Protein AF-A0A857VBB2-F1 (afdb_monomer)

Mean predicted aligned error: 8.98 Å

pLDDT: mean 72.9, std 13.04, range [42.09, 91.19]

Foldseek 3Di:
DDDDDDPPFDWAKEAEAAVPDDHFDIDTFTFFAQDDDTPDPDDQDFFFFADPPGTDPDGDDSVPDGDHPYHGYTYTD

Structure (mmCIF, N/CA/C/O backbone):
data_AF-A0A857VBB2-F1
#
_entry.id   AF-A0A857VBB2-F1
#
loop_
_atom_site.group_PDB
_atom_site.id
_atom_site.type_symbol
_atom_site.label_atom_id
_atom_site.label_alt_id
_atom_site.label_comp_id
_atom_site.label_asym_id
_atom_site.label_entity_id
_atom_site.label_seq_id
_atom_site.pdbx_PDB_ins_code
_atom_site.Cartn_x
_atom_site.Cartn_y
_atom_site.Cartn_z
_atom_site.occupancy
_atom_site.B_iso_or_equiv
_atom_site.auth_seq_id
_atom_site.auth_comp_id
_atom_site.auth_asym_id
_atom_site.auth_atom_id
_atom_site.pdbx_PDB_model_num
ATOM 1 N N . MET A 1 1 ? -26.259 -4.282 31.937 1.00 48.94 1 MET A N 1
ATOM 2 C CA . MET A 1 1 ? -25.130 -3.426 31.523 1.00 48.94 1 MET A CA 1
ATOM 3 C C . MET A 1 1 ? -24.841 -3.738 30.064 1.00 48.94 1 MET A C 1
ATOM 5 O O . MET A 1 1 ? -24.434 -4.854 29.776 1.00 48.94 1 MET A O 1
ATOM 9 N N . THR A 1 2 ? -25.155 -2.832 29.143 1.00 54.62 2 THR A N 1
ATOM 10 C CA . THR A 1 2 ? -24.928 -3.016 27.701 1.00 54.62 2 THR A CA 1
ATOM 11 C C . THR A 1 2 ? -23.645 -2.292 27.311 1.00 54.62 2 THR A C 1
ATOM 13 O O . THR A 1 2 ? -23.553 -1.074 27.440 1.00 54.62 2 THR A O 1
ATOM 16 N N . LEU A 1 3 ? -22.635 -3.053 26.890 1.00 46.44 3 LEU A N 1
ATOM 17 C CA . LEU A 1 3 ? -21.380 -2.517 26.375 1.00 46.44 3 LEU A CA 1
ATOM 18 C C . LEU A 1 3 ? -21.562 -2.243 24.880 1.00 46.44 3 LEU A C 1
ATOM 20 O O . LEU A 1 3 ? -21.756 -3.172 24.100 1.00 46.44 3 LEU A O 1
ATOM 24 N N . TYR A 1 4 ? -21.509 -0.975 24.487 1.00 53.94 4 T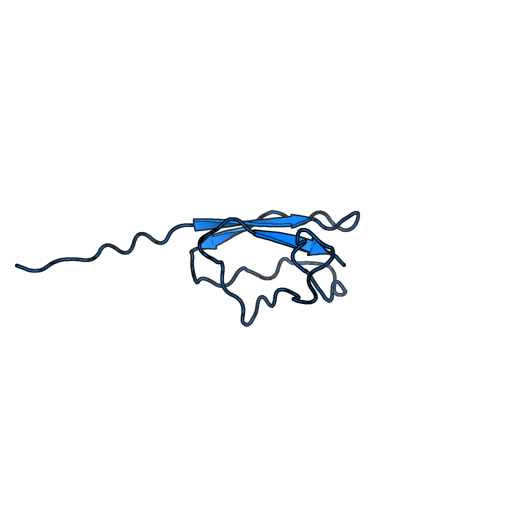YR A N 1
ATOM 25 C CA . TYR A 1 4 ? -21.474 -0.593 23.081 1.00 53.94 4 TYR A CA 1
ATOM 26 C C . TYR A 1 4 ? -20.011 -0.524 22.646 1.00 53.94 4 TYR A C 1
ATOM 28 O O . TYR A 1 4 ? -19.265 0.344 23.093 1.00 53.94 4 TYR A O 1
ATOM 36 N N . ALA A 1 5 ? -19.585 -1.463 21.803 1.00 42.09 5 ALA A N 1
ATOM 37 C CA . ALA A 1 5 ? -18.286 -1.379 21.152 1.00 42.09 5 ALA A CA 1
ATOM 38 C C . ALA A 1 5 ? -18.373 -0.342 20.024 1.00 42.09 5 ALA A C 1
ATOM 40 O O . ALA A 1 5 ? -19.035 -0.569 19.010 1.00 42.09 5 ALA A O 1
ATOM 41 N N . GLN A 1 6 ? -17.719 0.804 20.209 1.00 56.78 6 GLN A N 1
ATOM 42 C CA . GLN A 1 6 ? -17.509 1.774 19.141 1.00 56.78 6 GLN A CA 1
ATOM 43 C C . GLN A 1 6 ? -16.246 1.363 18.378 1.00 56.78 6 GLN A C 1
ATOM 45 O O . GLN A 1 6 ? -15.127 1.606 18.824 1.00 56.78 6 GLN A O 1
ATOM 50 N N . TRP A 1 7 ? -16.426 0.692 17.242 1.00 64.44 7 TRP A N 1
ATOM 51 C CA . TRP A 1 7 ? -15.324 0.312 16.360 1.00 64.44 7 TRP A CA 1
ATOM 52 C C . TRP A 1 7 ? -14.860 1.545 15.588 1.00 64.44 7 TRP A C 1
ATOM 54 O O . TRP A 1 7 ? -15.376 1.861 14.517 1.00 64.44 7 TRP A O 1
ATOM 64 N N . GLN A 1 8 ? -13.912 2.282 16.159 1.00 70.12 8 GLN A N 1
ATOM 65 C CA . GLN A 1 8 ? -13.226 3.343 15.438 1.00 70.12 8 GLN A CA 1
ATOM 66 C C . GLN A 1 8 ? -12.180 2.675 14.542 1.00 70.12 8 GLN A C 1
ATOM 68 O O . GLN A 1 8 ? -11.181 2.152 15.026 1.00 70.12 8 GLN A O 1
ATOM 73 N N . VAL A 1 9 ? -12.462 2.594 13.241 1.00 74.94 9 VAL A N 1
ATOM 74 C CA . VAL A 1 9 ? -11.565 1.933 12.290 1.00 74.94 9 VAL A CA 1
ATOM 75 C C . VAL A 1 9 ? -10.301 2.777 12.139 1.00 74.94 9 VAL A C 1
ATOM 77 O O . VAL A 1 9 ? -10.369 3.940 11.740 1.00 74.94 9 VAL A O 1
ATOM 80 N N . ASN A 1 10 ? -9.147 2.201 12.480 1.00 84.94 10 ASN A N 1
ATOM 81 C CA . ASN A 1 10 ? -7.857 2.845 12.260 1.00 84.94 10 ASN A CA 1
ATOM 82 C C . ASN A 1 10 ? -7.603 2.989 10.759 1.00 84.94 10 ASN A C 1
ATOM 84 O O . ASN A 1 10 ? -7.800 2.043 10.001 1.00 84.94 10 ASN A O 1
ATOM 88 N N . ASN A 1 11 ? -7.137 4.162 10.345 1.00 87.12 11 ASN A N 1
ATOM 89 C CA . ASN A 1 11 ? -6.712 4.411 8.975 1.00 87.12 11 ASN A CA 1
ATOM 90 C C . ASN A 1 11 ? -5.193 4.323 8.891 1.00 87.12 11 ASN A C 1
ATOM 92 O O . ASN A 1 11 ? -4.499 4.799 9.788 1.00 87.12 11 ASN A O 1
ATOM 96 N N . TYR A 1 12 ? -4.701 3.753 7.800 1.00 91.19 12 TYR A N 1
ATOM 97 C CA . TYR A 1 12 ? -3.281 3.608 7.519 1.00 91.19 12 TYR A CA 1
ATOM 98 C C . TYR A 1 12 ? -2.961 4.141 6.131 1.00 91.19 12 TYR A C 1
ATOM 100 O O . TYR A 1 12 ? -3.828 4.197 5.252 1.00 91.19 12 TYR A O 1
ATOM 108 N N . THR A 1 13 ? -1.707 4.529 5.932 1.00 89.81 13 THR A N 1
ATOM 109 C CA . THR A 1 13 ? -1.254 5.118 4.675 1.00 89.81 13 THR A CA 1
ATOM 110 C C . THR A 1 13 ? -0.591 4.058 3.806 1.00 89.81 13 THR A C 1
ATOM 112 O O . THR A 1 13 ? 0.339 3.363 4.223 1.00 89.81 13 THR A O 1
ATOM 115 N N . LEU A 1 14 ? -1.098 3.921 2.584 1.00 87.25 14 LEU A N 1
ATOM 116 C CA . LEU A 1 14 ? -0.541 3.091 1.533 1.00 87.25 14 LEU A CA 1
ATOM 117 C C . LEU A 1 14 ? 0.242 3.988 0.573 1.00 87.25 14 LEU A C 1
ATOM 119 O O . LEU A 1 14 ? -0.343 4.732 -0.217 1.00 87.25 14 LEU A O 1
ATOM 123 N N . HIS A 1 15 ? 1.563 3.913 0.677 1.00 85.94 15 HIS A N 1
ATOM 124 C CA . HIS A 1 15 ? 2.491 4.655 -0.162 1.00 85.94 15 HIS A CA 1
ATOM 125 C C . HIS A 1 15 ? 2.807 3.888 -1.441 1.00 85.94 15 HIS A C 1
ATOM 127 O O . HIS A 1 15 ? 3.034 2.675 -1.399 1.00 85.94 15 HIS A O 1
ATOM 133 N N . PHE A 1 16 ? 2.893 4.599 -2.561 1.00 81.62 16 PHE A N 1
ATOM 134 C CA . PHE A 1 16 ? 3.217 4.019 -3.862 1.00 81.62 16 PHE A CA 1
ATOM 135 C C . PHE A 1 16 ? 4.508 4.631 -4.415 1.00 81.62 16 PHE A C 1
ATOM 137 O O . PHE A 1 16 ? 4.524 5.770 -4.868 1.00 81.62 16 PHE A O 1
ATOM 144 N N . ASP A 1 17 ? 5.596 3.863 -4.413 1.00 79.44 17 ASP A N 1
ATOM 145 C CA . ASP A 1 17 ? 6.876 4.277 -4.993 1.00 79.44 17 ASP A CA 1
ATOM 146 C C . ASP A 1 17 ? 7.087 3.570 -6.336 1.00 79.44 17 ASP A C 1
ATOM 148 O O . ASP A 1 17 ? 7.353 2.370 -6.426 1.00 79.44 17 ASP A O 1
ATOM 152 N N . SER A 1 18 ? 6.977 4.337 -7.414 1.00 71.31 18 SER A N 1
ATOM 153 C CA . SER A 1 18 ? 7.108 3.836 -8.774 1.00 71.31 18 SER A CA 1
ATOM 154 C C . SER A 1 18 ? 8.546 3.636 -9.268 1.00 71.31 18 SER A C 1
ATOM 156 O O . SER A 1 18 ? 8.731 3.327 -10.446 1.00 71.31 18 SER A O 1
ATOM 158 N N . LYS A 1 19 ? 9.570 3.832 -8.422 1.00 67.25 19 LYS A N 1
ATOM 159 C CA . LYS A 1 19 ? 11.002 3.664 -8.748 1.00 67.25 19 LYS A CA 1
ATOM 160 C C . LYS A 1 19 ? 11.427 4.251 -10.106 1.00 67.25 19 LYS A C 1
ATOM 162 O O . LYS A 1 19 ? 12.278 3.693 -10.791 1.00 67.25 19 LYS A O 1
ATOM 167 N N . GLY A 1 20 ? 10.863 5.404 -10.476 1.00 61.91 20 GLY A N 1
ATOM 168 C CA . GLY A 1 20 ? 11.158 6.110 -11.732 1.00 61.91 20 GLY A CA 1
ATOM 169 C C . GLY A 1 20 ? 10.050 6.060 -12.791 1.00 61.91 20 GLY A C 1
ATOM 170 O O . GLY A 1 20 ? 10.233 6.615 -13.871 1.00 61.91 20 GLY A O 1
ATOM 171 N N . GLY A 1 21 ? 8.911 5.425 -12.500 1.00 62.75 21 GLY A N 1
ATOM 172 C CA . GLY A 1 21 ? 7.703 5.495 -13.328 1.00 62.75 21 GLY A CA 1
ATOM 173 C C . GLY A 1 21 ? 6.788 6.688 -13.006 1.00 62.75 21 GLY A C 1
ATOM 174 O O . GLY A 1 21 ? 7.205 7.693 -12.436 1.00 62.75 21 GLY A O 1
ATOM 175 N N . SER A 1 22 ? 5.505 6.578 -13.370 1.00 65.75 22 SER A N 1
ATOM 176 C CA . SER A 1 22 ? 4.468 7.571 -13.051 1.00 65.75 22 SER A CA 1
ATOM 177 C C . SER A 1 22 ? 4.319 7.782 -11.542 1.00 65.75 22 SER A C 1
ATOM 179 O O . SER A 1 22 ? 4.279 6.817 -10.780 1.00 65.75 22 SER A O 1
ATOM 181 N N . ASN A 1 23 ? 4.221 9.039 -11.107 1.00 69.69 23 ASN A N 1
ATOM 182 C CA . ASN A 1 23 ? 3.993 9.363 -9.703 1.00 69.69 23 ASN A CA 1
ATOM 183 C C . ASN A 1 23 ? 2.560 8.975 -9.314 1.00 69.69 23 ASN A C 1
ATOM 185 O O . ASN A 1 23 ? 1.609 9.374 -9.990 1.00 69.69 23 ASN A O 1
ATOM 189 N N . VAL A 1 24 ? 2.408 8.190 -8.252 1.00 77.12 24 VAL A N 1
ATOM 190 C CA . VAL A 1 24 ? 1.112 7.678 -7.799 1.00 77.12 24 VAL A CA 1
ATOM 191 C C . VAL A 1 24 ? 0.799 8.324 -6.454 1.00 77.12 24 VAL A C 1
ATOM 193 O O . VAL A 1 24 ? 1.644 8.264 -5.566 1.00 77.12 24 VAL A O 1
ATOM 196 N N . PRO A 1 25 ? -0.372 8.957 -6.280 1.00 82.00 25 PRO A N 1
ATOM 197 C CA . PRO A 1 25 ? -0.721 9.549 -4.999 1.00 82.00 25 PRO A CA 1
ATOM 198 C C . PRO A 1 25 ? -0.934 8.465 -3.941 1.00 82.00 25 PRO A C 1
ATOM 200 O O . PRO A 1 25 ? -1.553 7.430 -4.208 1.00 82.00 25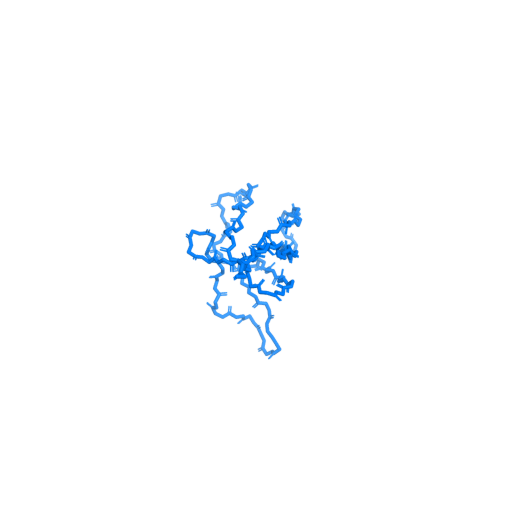 PRO A O 1
ATOM 203 N N . ASP A 1 26 ? -0.451 8.743 -2.734 1.00 86.88 26 ASP A N 1
ATOM 204 C CA . ASP A 1 26 ? -0.668 7.900 -1.563 1.00 86.88 26 ASP A CA 1
ATOM 205 C C . ASP A 1 26 ? -2.161 7.764 -1.250 1.00 86.88 26 ASP A C 1
ATOM 207 O O . ASP A 1 26 ? -2.958 8.678 -1.486 1.00 86.88 26 ASP A O 1
ATOM 211 N N . GLN A 1 27 ? -2.546 6.621 -0.686 1.00 86.94 27 GLN A N 1
ATOM 212 C CA . GLN A 1 27 ? -3.926 6.358 -0.295 1.00 86.94 27 GLN A CA 1
ATOM 213 C C . GLN A 1 27 ? -4.050 6.144 1.203 1.00 86.94 27 GLN A C 1
ATOM 215 O O . GLN A 1 27 ? -3.339 5.338 1.793 1.00 86.94 27 GLN A O 1
ATOM 220 N N . THR A 1 28 ? -5.023 6.809 1.815 1.00 89.31 28 THR A N 1
ATOM 221 C CA . THR A 1 28 ? -5.428 6.524 3.190 1.00 89.31 28 THR A CA 1
ATOM 222 C C . THR A 1 28 ? -6.527 5.471 3.168 1.00 89.31 28 THR A C 1
ATOM 224 O O . THR A 1 28 ? -7.620 5.715 2.658 1.00 89.31 28 THR A O 1
ATOM 227 N N . VAL A 1 29 ? -6.233 4.290 3.707 1.00 88.12 29 VAL A N 1
ATOM 228 C CA . VAL A 1 29 ? -7.131 3.135 3.680 1.00 88.12 29 VAL A CA 1
ATOM 229 C C . VAL A 1 29 ? -7.399 2.677 5.106 1.00 88.12 29 VAL A C 1
ATOM 231 O O . VAL A 1 29 ? -6.491 2.530 5.923 1.00 88.12 29 VAL A O 1
ATOM 234 N N . ALA A 1 30 ? -8.672 2.456 5.407 1.00 88.75 30 ALA A N 1
ATOM 235 C CA . ALA A 1 30 ? -9.112 1.873 6.663 1.00 88.75 30 ALA A CA 1
ATOM 236 C C . ALA A 1 30 ? -8.544 0.457 6.852 1.00 88.75 30 ALA A C 1
ATOM 238 O O . ALA A 1 30 ? -8.438 -0.320 5.902 1.00 88.75 30 ALA A O 1
ATOM 239 N N . PHE A 1 31 ? -8.227 0.094 8.091 1.00 86.50 31 PHE A N 1
ATOM 240 C CA . PHE A 1 31 ? -7.816 -1.255 8.459 1.00 86.50 31 PHE A CA 1
ATOM 241 C C . PHE A 1 31 ? -8.825 -2.294 7.970 1.00 86.50 31 PHE A C 1
ATOM 243 O O . PHE A 1 31 ? -10.026 -2.163 8.212 1.00 86.50 31 PHE A O 1
ATOM 250 N N . GLY A 1 32 ? -8.341 -3.331 7.284 1.00 84.44 32 GLY A N 1
ATOM 251 C CA . GLY A 1 32 ? -9.198 -4.383 6.738 1.00 84.44 32 GLY A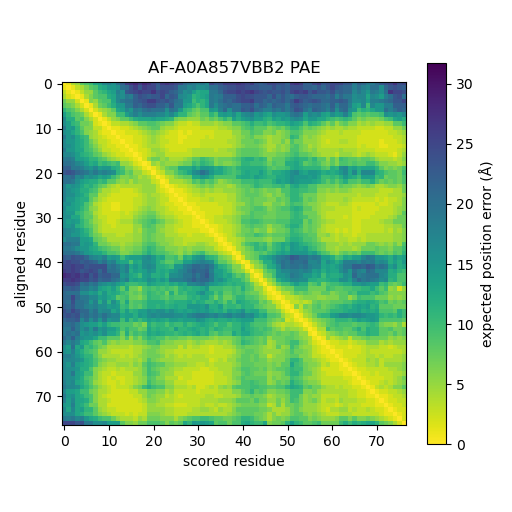 CA 1
ATOM 252 C C . GLY A 1 32 ? -10.042 -3.952 5.531 1.00 84.44 32 GLY A C 1
ATOM 253 O O . GLY A 1 32 ? -10.744 -4.784 4.957 1.00 84.44 32 GLY A O 1
ATOM 254 N N . ALA A 1 33 ? -9.965 -2.690 5.099 1.00 87.06 33 ALA A N 1
ATOM 255 C CA . ALA A 1 33 ? -10.558 -2.243 3.848 1.00 87.06 33 ALA A CA 1
ATOM 256 C C . ALA A 1 33 ? -9.610 -2.510 2.673 1.00 87.06 33 ALA A C 1
ATOM 258 O O . ALA A 1 33 ? -8.388 -2.604 2.824 1.00 87.06 33 ALA A O 1
ATOM 259 N N . LYS A 1 34 ? -10.189 -2.634 1.478 1.00 85.31 34 LYS A N 1
ATOM 260 C CA . LYS A 1 34 ? -9.428 -2.775 0.236 1.00 85.31 34 LYS A CA 1
ATOM 261 C C . LYS A 1 34 ? -8.976 -1.399 -0.232 1.00 85.31 34 LYS A C 1
ATOM 263 O O . LYS A 1 34 ? -9.775 -0.463 -0.272 1.00 85.31 34 LYS A O 1
ATOM 268 N N . ALA A 1 35 ? -7.702 -1.291 -0.590 1.00 83.94 35 ALA A N 1
ATOM 269 C CA . ALA A 1 35 ? -7.184 -0.097 -1.238 1.00 83.94 35 ALA A CA 1
ATOM 270 C C . ALA A 1 35 ? -7.810 0.052 -2.630 1.00 83.94 35 ALA A C 1
ATOM 272 O O . ALA A 1 35 ? -8.117 -0.942 -3.293 1.00 83.94 35 ALA A O 1
ATOM 273 N N . THR A 1 36 ? -7.996 1.288 -3.085 1.00 80.56 36 THR A N 1
ATOM 274 C CA . THR A 1 36 ? -8.524 1.510 -4.433 1.00 80.56 36 THR A CA 1
ATOM 275 C C . THR A 1 36 ? -7.387 1.307 -5.415 1.00 80.56 36 THR A C 1
ATOM 277 O O . THR A 1 36 ? -6.301 1.845 -5.214 1.00 80.56 36 THR A O 1
ATOM 280 N N . THR A 1 37 ? 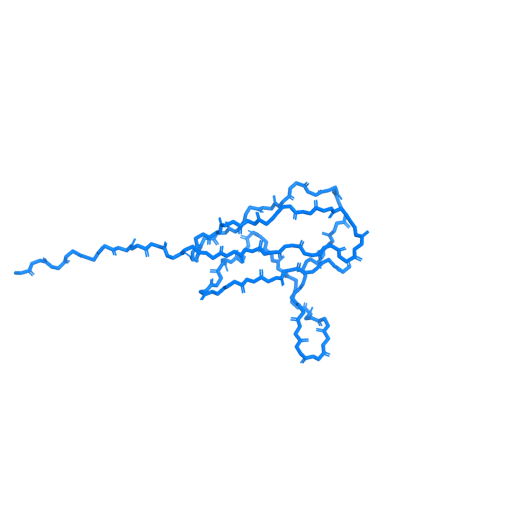-7.603 0.552 -6.488 1.00 73.06 37 THR A N 1
ATOM 281 C CA . THR A 1 37 ? -6.577 0.445 -7.526 1.00 73.06 37 THR A CA 1
ATOM 282 C C . THR A 1 37 ? -6.297 1.848 -8.069 1.00 73.06 37 THR A C 1
ATOM 284 O O . THR A 1 37 ? -7.223 2.490 -8.572 1.00 73.06 37 THR A O 1
ATOM 287 N N . PRO A 1 38 ? -5.068 2.370 -7.938 1.00 70.25 38 PRO A N 1
ATOM 288 C CA . PRO A 1 38 ? -4.745 3.664 -8.512 1.00 70.25 38 PRO A CA 1
ATOM 289 C C . PRO A 1 38 ? -4.957 3.602 -10.030 1.00 70.25 38 PRO A C 1
ATOM 291 O O . PRO A 1 38 ? -4.663 2.587 -10.666 1.00 70.25 38 PRO A O 1
ATOM 294 N N . THR A 1 39 ? -5.484 4.676 -10.620 1.00 62.94 39 THR A N 1
ATOM 295 C CA . THR A 1 39 ? -5.616 4.819 -12.077 1.00 62.94 39 THR A CA 1
ATOM 296 C C . THR A 1 39 ? -4.226 4.950 -12.691 1.00 62.94 39 THR A C 1
ATOM 298 O O . THR A 1 39 ? -3.727 6.051 -12.909 1.00 62.94 39 THR A O 1
ATOM 301 N N . LEU A 1 40 ? -3.573 3.812 -12.907 1.00 61.84 40 LEU A N 1
ATOM 302 C CA . LEU A 1 40 ? -2.255 3.707 -13.519 1.00 61.84 40 LEU A CA 1
ATOM 303 C C . LEU A 1 40 ? -2.402 3.215 -14.953 1.00 61.84 40 LEU A C 1
ATOM 305 O O . LEU A 1 40 ? -3.255 2.382 -15.259 1.00 61.84 40 LEU A O 1
ATOM 309 N N . HIS A 1 41 ? -1.573 3.752 -15.845 1.00 50.53 41 HIS A N 1
ATOM 310 C CA . HIS A 1 41 ? -1.558 3.397 -17.259 1.00 50.53 41 HIS A CA 1
ATOM 311 C C . HIS A 1 41 ? -1.198 1.911 -17.442 1.00 50.53 41 HIS A C 1
ATOM 313 O O . HIS A 1 41 ? -0.027 1.559 -17.412 1.00 50.53 41 HIS A O 1
ATOM 319 N N . GLN A 1 42 ? -2.232 1.076 -17.599 1.00 49.59 42 GLN A N 1
ATOM 320 C CA . GLN A 1 42 ? -2.366 -0.260 -18.218 1.00 49.59 42 GLN A CA 1
ATOM 321 C C . GLN A 1 42 ? -1.301 -1.366 -18.050 1.00 49.59 42 GLN A C 1
ATOM 323 O O . GLN A 1 42 ? -1.619 -2.498 -18.391 1.00 49.59 42 GLN A O 1
ATOM 328 N N . ASN A 1 43 ? -0.103 -1.128 -17.513 1.00 49.12 43 ASN A N 1
ATOM 329 C CA . ASN A 1 43 ? 1.019 -2.062 -17.664 1.00 49.12 43 ASN A CA 1
ATOM 330 C C . ASN A 1 43 ? 1.951 -2.177 -16.448 1.00 49.12 43 ASN A C 1
ATOM 332 O O . ASN A 1 43 ? 3.104 -2.564 -16.613 1.00 49.12 43 ASN A O 1
ATOM 336 N N . TRP A 1 44 ? 1.482 -1.898 -15.227 1.00 53.06 44 TRP A N 1
ATOM 337 C CA . TRP A 1 44 ? 2.243 -2.258 -14.022 1.00 53.06 44 TRP A CA 1
ATOM 338 C C . TRP A 1 44 ? 1.751 -3.570 -13.432 1.00 53.06 44 TRP A C 1
ATOM 340 O O . TRP A 1 44 ? 0.688 -3.580 -12.808 1.00 53.06 44 TRP A O 1
ATOM 350 N N . PRO A 1 45 ? 2.482 -4.683 -13.596 1.00 55.19 45 PRO A N 1
ATOM 351 C CA . PRO A 1 45 ? 1.888 -5.965 -13.289 1.00 55.19 45 PRO A CA 1
ATOM 352 C C . PRO A 1 45 ? 2.075 -6.352 -11.815 1.00 55.19 45 PRO A C 1
ATOM 354 O O . PRO A 1 45 ? 1.279 -7.133 -11.305 1.00 55.19 45 PRO A O 1
ATOM 357 N N . HIS A 1 46 ? 3.050 -5.796 -11.080 1.00 61.25 46 HIS A N 1
ATOM 358 C CA . HIS A 1 46 ? 3.377 -6.297 -9.739 1.00 61.25 46 HIS A CA 1
ATOM 359 C C . HIS A 1 46 ? 3.885 -5.197 -8.793 1.00 61.25 46 HIS A C 1
ATOM 361 O O . HIS A 1 46 ? 5.089 -5.048 -8.587 1.00 61.25 46 HIS A O 1
ATOM 367 N N . LEU A 1 47 ? 2.967 -4.439 -8.178 1.00 66.88 47 LEU A N 1
ATOM 368 C CA . LEU A 1 47 ? 3.311 -3.630 -7.005 1.00 66.88 47 LEU A CA 1
ATOM 369 C C . LEU A 1 47 ? 3.699 -4.579 -5.870 1.00 66.88 47 LEU A C 1
ATOM 371 O O . LEU A 1 47 ? 2.872 -5.362 -5.415 1.00 66.88 47 LEU A O 1
ATOM 375 N N . CYS A 1 48 ? 4.947 -4.552 -5.424 1.00 60.94 48 CYS A N 1
ATOM 376 C CA . CYS A 1 48 ? 5.469 -5.490 -4.436 1.00 60.94 48 CYS A CA 1
ATOM 377 C C . CYS A 1 48 ? 6.130 -4.748 -3.276 1.00 60.94 48 CYS A C 1
ATOM 379 O O . CYS A 1 48 ? 6.650 -3.641 -3.414 1.00 60.94 48 CYS A O 1
ATOM 381 N N . ARG A 1 49 ? 6.072 -5.339 -2.083 1.00 64.12 49 ARG A N 1
ATOM 382 C CA . ARG A 1 49 ? 6.691 -4.749 -0.891 1.00 64.12 49 ARG A CA 1
ATOM 383 C C . ARG A 1 49 ? 8.205 -4.972 -0.935 1.00 64.12 49 ARG A C 1
ATOM 385 O O . ARG A 1 49 ? 8.657 -6.081 -1.216 1.00 64.12 49 ARG A O 1
ATOM 392 N N . LEU A 1 50 ? 8.997 -3.953 -0.608 1.00 62.78 50 LEU A N 1
ATOM 393 C CA . LEU A 1 50 ? 10.431 -4.130 -0.375 1.00 62.78 50 LEU A CA 1
ATOM 394 C C . LEU A 1 50 ? 10.636 -4.662 1.046 1.00 62.78 50 LEU A C 1
ATOM 396 O O . LEU A 1 50 ? 10.110 -4.102 2.008 1.00 62.78 50 LEU A O 1
ATOM 400 N N . VAL A 1 51 ? 11.386 -5.752 1.180 1.00 67.56 51 VAL A N 1
ATOM 401 C CA . VAL A 1 51 ? 11.753 -6.336 2.478 1.00 67.56 51 VAL A CA 1
ATOM 402 C C . VAL A 1 51 ? 13.268 -6.267 2.662 1.00 67.56 51 VAL A C 1
ATOM 404 O O . VAL A 1 51 ? 14.011 -6.187 1.683 1.00 67.56 51 VAL A O 1
ATOM 407 N N . GLN A 1 52 ? 13.751 -6.272 3.911 1.00 50.31 52 GLN A N 1
ATOM 408 C CA . GLN A 1 52 ? 15.189 -6.351 4.200 1.00 50.31 52 GLN A CA 1
ATOM 4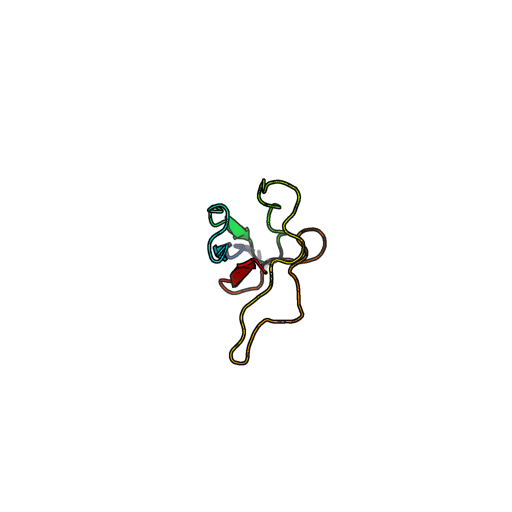09 C C . GLN A 1 52 ? 15.737 -7.672 3.635 1.00 50.31 52 GLN A C 1
ATOM 411 O O . GLN A 1 52 ? 15.562 -8.726 4.237 1.00 50.31 52 GLN A O 1
ATOM 416 N N . GLY A 1 53 ? 16.328 -7.617 2.438 1.00 62.28 53 GLY A N 1
ATOM 417 C CA . GLY A 1 53 ? 16.791 -8.791 1.689 1.00 62.28 53 GLY A CA 1
ATOM 418 C C . GLY A 1 53 ? 16.437 -8.796 0.197 1.00 62.28 53 GLY A C 1
ATOM 419 O O . GLY A 1 53 ? 16.961 -9.635 -0.529 1.00 62.28 53 GLY A O 1
ATOM 420 N N . GLY A 1 54 ? 15.600 -7.867 -0.285 1.00 69.94 54 GLY A N 1
ATOM 421 C CA . GLY A 1 54 ? 15.287 -7.716 -1.712 1.00 69.94 54 GLY A CA 1
ATOM 422 C C . GLY A 1 54 ? 13.803 -7.481 -2.004 1.00 69.94 54 GLY A C 1
ATOM 423 O O . GLY A 1 54 ? 13.016 -7.122 -1.127 1.00 69.94 54 GLY A O 1
ATOM 424 N N . TRP A 1 55 ? 13.421 -7.671 -3.267 1.00 66.06 55 TRP A N 1
ATOM 425 C CA . TRP A 1 55 ? 12.027 -7.599 -3.706 1.00 66.06 55 TRP A CA 1
ATOM 426 C C . TRP A 1 55 ? 11.223 -8.755 -3.112 1.00 66.06 55 TRP A C 1
ATOM 428 O O . TRP A 1 55 ? 11.598 -9.914 -3.294 1.00 66.06 55 TRP A O 1
ATOM 438 N N . SER A 1 56 ? 10.104 -8.459 -2.448 1.00 67.12 56 SER A N 1
ATOM 439 C CA . SER A 1 56 ? 9.160 -9.512 -2.085 1.00 67.12 56 SER A CA 1
ATOM 440 C C . SER A 1 56 ? 8.606 -10.155 -3.358 1.00 67.12 56 SER A C 1
ATOM 442 O O . SER A 1 56 ? 8.220 -9.459 -4.296 1.00 67.12 56 SER A O 1
ATOM 444 N N . SER A 1 57 ? 8.536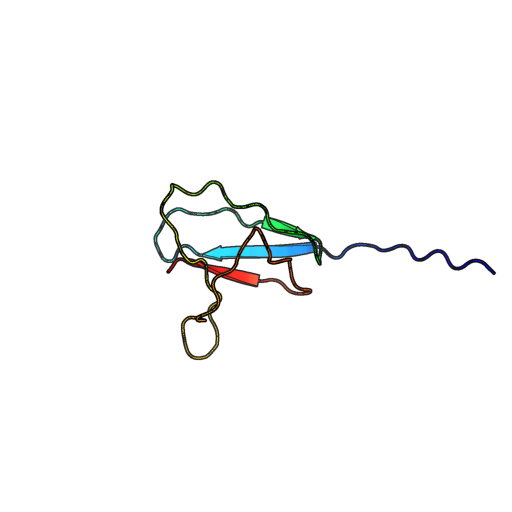 -11.486 -3.392 1.00 67.94 57 SER A N 1
ATOM 445 C CA . SER A 1 57 ? 7.779 -12.217 -4.418 1.00 67.94 57 SER A CA 1
ATOM 446 C C . SER A 1 57 ? 6.267 -11.992 -4.290 1.00 67.94 57 SER A C 1
ATOM 448 O O . SER A 1 57 ? 5.513 -12.345 -5.193 1.00 67.94 57 SER A O 1
ATOM 450 N N . TYR A 1 58 ? 5.827 -11.389 -3.181 1.00 70.56 58 TYR A N 1
ATOM 451 C CA . TYR A 1 58 ? 4.448 -10.998 -2.946 1.00 70.56 58 TYR A CA 1
ATOM 452 C C . TYR A 1 58 ? 4.116 -9.691 -3.674 1.00 70.56 58 TYR A C 1
ATOM 454 O O . TYR A 1 58 ? 4.551 -8.607 -3.266 1.00 70.56 58 TYR A O 1
ATOM 462 N N . ALA A 1 59 ? 3.324 -9.807 -4.738 1.00 75.19 59 ALA A N 1
ATOM 463 C CA . ALA A 1 59 ? 2.667 -8.683 -5.387 1.00 75.19 59 ALA A CA 1
ATOM 464 C C . ALA A 1 59 ? 1.325 -8.409 -4.695 1.00 75.19 59 ALA A C 1
ATOM 466 O O . ALA A 1 59 ? 0.509 -9.317 -4.546 1.00 75.19 59 ALA A O 1
ATOM 467 N N . TRP A 1 60 ? 1.107 -7.164 -4.283 1.00 80.25 60 TRP A N 1
ATOM 468 C CA . TRP A 1 60 ? -0.135 -6.712 -3.672 1.00 80.25 60 TRP A CA 1
ATOM 469 C C . TRP A 1 60 ? -1.286 -6.775 -4.673 1.00 80.25 60 TRP A C 1
ATOM 471 O O . TRP A 1 60 ? -1.214 -6.204 -5.764 1.00 80.25 60 TRP A O 1
ATOM 481 N N . ASN A 1 61 ? -2.371 -7.430 -4.282 1.00 81.19 61 ASN A N 1
ATOM 482 C CA . ASN A 1 61 ? -3.563 -7.596 -5.094 1.00 81.19 61 ASN A CA 1
ATOM 483 C C . ASN A 1 61 ? -4.722 -6.773 -4.524 1.00 81.19 61 ASN A C 1
ATOM 485 O O . ASN A 1 61 ? -5.373 -7.182 -3.576 1.00 81.19 61 ASN A O 1
ATOM 489 N N . PHE A 1 62 ? -5.064 -5.650 -5.154 1.00 80.69 62 PHE A N 1
ATOM 490 C CA . PHE A 1 62 ? -6.167 -4.780 -4.711 1.00 80.69 62 PHE A CA 1
ATOM 491 C C . PHE A 1 62 ? -7.548 -5.459 -4.672 1.00 80.69 62 PHE A C 1
ATOM 493 O O . PHE A 1 62 ? -8.456 -4.966 -4.004 1.00 80.69 62 PHE A O 1
ATOM 500 N N . ALA A 1 63 ? -7.734 -6.576 -5.384 1.00 79.06 63 ALA A N 1
ATOM 501 C CA . ALA A 1 63 ? -8.995 -7.308 -5.378 1.00 79.06 63 ALA A CA 1
ATOM 502 C C . ALA A 1 63 ? -9.145 -8.216 -4.148 1.00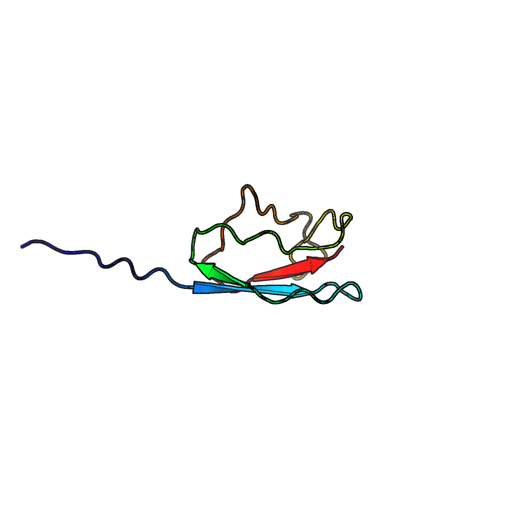 79.06 63 ALA A C 1
ATOM 504 O O . ALA A 1 63 ? -10.272 -8.439 -3.695 1.00 79.06 63 ALA A O 1
ATOM 505 N N . THR A 1 64 ? -8.043 -8.736 -3.602 1.00 82.88 64 THR A N 1
ATOM 506 C CA . THR A 1 64 ? -8.051 -9.695 -2.481 1.00 82.88 64 THR A CA 1
ATOM 507 C C . THR A 1 64 ? -7.467 -9.122 -1.200 1.00 82.88 64 THR A C 1
ATOM 509 O O . THR A 1 64 ? -7.952 -9.448 -0.120 1.00 82.88 64 THR A O 1
ATOM 512 N N . ASP A 1 65 ? -6.470 -8.257 -1.321 1.00 84.31 65 ASP A N 1
ATOM 513 C CA . ASP A 1 65 ? -5.669 -7.766 -0.215 1.00 84.31 65 ASP A CA 1
ATOM 514 C C . ASP A 1 65 ? -6.331 -6.569 0.451 1.00 84.31 65 ASP A C 1
ATOM 516 O O . ASP A 1 65 ? -6.975 -5.719 -0.172 1.00 84.31 65 ASP A O 1
ATOM 520 N N . THR A 1 66 ? -6.145 -6.512 1.761 1.00 89.00 66 THR A N 1
ATOM 521 C CA . THR A 1 66 ? -6.715 -5.492 2.632 1.00 89.00 66 THR A CA 1
ATOM 522 C C . THR A 1 66 ? -5.615 -4.809 3.414 1.00 89.00 66 THR A C 1
ATOM 524 O O . THR A 1 66 ? -4.610 -5.438 3.747 1.00 89.00 66 THR A O 1
ATOM 527 N N . MET A 1 67 ? -5.827 -3.543 3.760 1.00 87.75 67 MET A N 1
ATOM 528 C CA . MET A 1 67 ? -4.836 -2.753 4.479 1.00 87.75 67 MET A CA 1
ATOM 529 C C . MET A 1 67 ? -4.503 -3.382 5.845 1.00 87.75 67 MET A C 1
ATOM 531 O O . MET A 1 67 ? -5.422 -3.579 6.653 1.00 87.75 67 MET A O 1
ATOM 535 N N . PRO A 1 68 ? -3.224 -3.705 6.127 1.00 86.19 68 PRO A N 1
ATOM 536 C CA . PRO A 1 68 ? -2.805 -4.192 7.434 1.00 86.19 68 PRO A CA 1
ATOM 537 C C . PRO A 1 68 ? -2.881 -3.082 8.484 1.00 86.19 68 PRO A C 1
ATOM 539 O O . PRO A 1 68 ? -3.070 -1.909 8.169 1.00 86.19 68 PRO A O 1
ATOM 542 N N . ALA A 1 69 ? -2.688 -3.452 9.750 1.00 86.44 69 ALA A N 1
ATOM 543 C CA . ALA A 1 69 ? -2.669 -2.516 10.873 1.00 86.44 69 ALA A CA 1
ATOM 544 C C . ALA A 1 69 ? -1.366 -1.682 10.945 1.00 86.44 69 ALA A C 1
ATOM 546 O O . ALA A 1 69 ? -0.829 -1.450 12.029 1.00 86.44 69 ALA A O 1
ATOM 547 N N . SER A 1 70 ? -0.816 -1.289 9.793 1.00 84.81 70 SER A N 1
ATOM 548 C CA . SER A 1 70 ? 0.452 -0.570 9.664 1.00 84.81 70 SER A CA 1
ATOM 549 C C . SER A 1 70 ? 0.581 0.100 8.299 1.00 84.81 70 SER A C 1
ATOM 551 O O . SER A 1 70 ? 0.155 -0.466 7.289 1.00 84.81 70 SER A O 1
ATOM 553 N N . ASP A 1 71 ? 1.268 1.238 8.250 1.00 86.94 71 ASP A N 1
ATOM 554 C CA . ASP A 1 71 ? 1.607 1.899 6.990 1.00 86.94 71 ASP A CA 1
ATOM 555 C C . ASP A 1 71 ? 2.427 0.967 6.091 1.00 86.94 71 ASP A C 1
ATOM 557 O O . ASP A 1 71 ? 3.329 0.251 6.540 1.00 86.94 71 ASP A O 1
ATOM 561 N N . THR A 1 72 ? 2.075 0.937 4.810 1.00 85.31 72 THR A N 1
ATOM 562 C CA . THR A 1 72 ? 2.653 0.007 3.839 1.00 85.31 72 THR A CA 1
ATOM 563 C C . THR A 1 72 ? 3.152 0.787 2.639 1.00 85.31 72 THR A C 1
ATOM 565 O O . THR A 1 72 ? 2.450 1.642 2.113 1.00 85.31 72 THR A O 1
ATOM 568 N 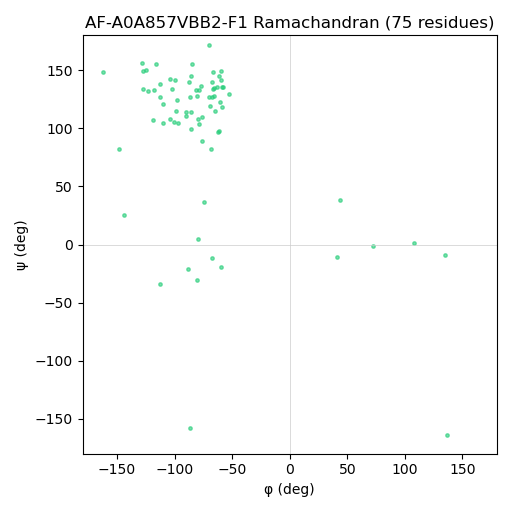N . THR A 1 73 ? 4.362 0.480 2.181 1.00 85.00 73 THR A N 1
ATOM 569 C CA . THR A 1 73 ? 4.919 1.046 0.950 1.00 85.00 73 THR A CA 1
ATOM 570 C C . THR A 1 73 ? 5.000 -0.044 -0.104 1.00 85.00 73 THR A C 1
ATOM 572 O O . THR A 1 73 ? 5.642 -1.080 0.098 1.00 85.00 73 THR A O 1
ATOM 575 N N . LEU A 1 74 ? 4.324 0.189 -1.220 1.00 81.31 74 LEU A N 1
ATOM 576 C CA . LEU A 1 74 ? 4.326 -0.668 -2.390 1.00 81.31 74 LEU A CA 1
ATOM 577 C C . LEU A 1 74 ? 5.230 -0.066 -3.451 1.00 81.31 74 LEU A C 1
ATOM 579 O O . LEU A 1 74 ? 5.1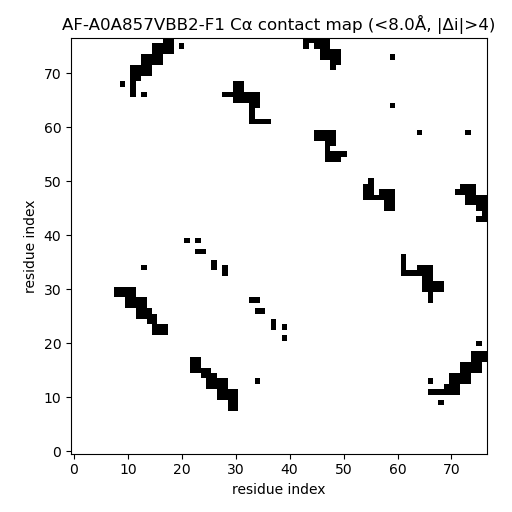53 1.125 -3.744 1.00 81.31 74 LEU A O 1
ATOM 583 N N . TYR A 1 75 ? 6.068 -0.911 -4.033 1.00 76.62 75 TYR A N 1
ATOM 584 C CA . TYR A 1 75 ? 7.031 -0.512 -5.037 1.00 76.62 75 TYR A CA 1
ATOM 585 C C . TYR A 1 75 ? 6.676 -1.116 -6.389 1.00 76.62 75 TYR A C 1
ATOM 587 O O . TYR A 1 75 ? 6.321 -2.292 -6.482 1.00 76.62 75 TYR A O 1
ATOM 595 N N . ALA A 1 76 ? 6.806 -0.319 -7.439 1.00 69.12 76 ALA A N 1
ATOM 596 C CA . ALA A 1 76 ? 6.762 -0.802 -8.810 1.00 69.12 76 ALA A CA 1
ATOM 597 C C . ALA A 1 76 ? 7.972 -1.691 -9.124 1.00 69.12 76 ALA A C 1
ATOM 599 O O . ALA A 1 76 ? 9.107 -1.305 -8.835 1.00 69.12 76 ALA A O 1
ATOM 600 N N . LYS A 1 77 ? 7.723 -2.842 -9.754 1.00 62.47 77 LYS A N 1
ATOM 601 C CA . LYS A 1 77 ? 8.744 -3.700 -10.362 1.00 62.47 77 LYS A CA 1
ATOM 602 C C . LYS A 1 77 ? 8.682 -3.631 -11.882 1.00 62.47 77 LYS A C 1
ATOM 604 O O . LYS A 1 77 ? 7.554 -3.470 -12.407 1.00 62.47 77 LYS A O 1
#

Radius of gyration: 14.91 Å; Cα contacts (8 Å, |Δi|>4): 138; chains: 1; bounding box: 42×22×50 Å

Nearest PDB structures (foldseek):
  7pv8-assembly1_A  TM=7.633E-01  e=6.518E-04  Listeria monocytogenes EGD-e
  2y5p-assembly3_C  TM=7.045E-01  e=3.784E-04  Listeria monocytogenes EGD
  7pv9-assembly2_B  TM=6.973E-01  e=9.155E-04  Listeria monocytogenes EGD-e

Secondary structure (DSSP, 8-state):
--------PPEEEEEEE-TTS-----EEEETTPPPPPP---S----EEEEETTEEEEEE--TTT----SS-EEEEE-

Sequence (77 aa):
MTLYAQWQVNNYTLHFDSKGGSNVPDQTVAFGAKATTPTLHQNWPHLCRLVQGGWSSYAWNFATDTMPASDTTLYAK

Solvent-accessible surface area (backbone atoms only — not comparable to full-atom values): 4917 Å² total; per-residue (Å²): 137,86,85,80,83,80,83,77,73,55,69,30,46,40,38,49,44,38,86,85,58,72,90,49,83,65,43,81,31,40,49,70,33,60,49,76,76,74,97,63,84,92,75,77,88,37,40,16,38,73,47,102,90,48,78,42,90,55,52,68,43,55,91,81,42,49,38,53,101,51,69,43,60,33,27,54,107